Protein AF-A0A350X4N1-F1 (afdb_monomer_lite)

Secondary structure (DSSP, 8-state):
-EEE----SHHHHHHHHHHHHTTS-TT-EEEEEESTTSTT-EEEEEEGGGTTTT----TTEEEEE---

Sequence (68 aa):
HLIIPQVFDQLVASDLKLDLMEVYDAEYEVCIVRAAGSGIQELKWCKLFELDHNFKLDNLTTIYVPPM

Radius of gyration: 11.14 Å; chains: 1; bounding box: 29×16×27 Å

Foldseek 3Di:
DDKAAFCQALVSQVVVLVVVVVPDPQQAKKWKWFPPPDPPIDIDIDGSVCRSPPDDRDRRIMMGHDDD

Structure (mmCIF, N/CA/C/O backbone):
data_AF-A0A350X4N1-F1
#
_entry.id   AF-A0A350X4N1-F1
#
loop_
_atom_site.group_PDB
_atom_site.id
_atom_site.type_symbol
_atom_site.label_atom_id
_atom_site.label_alt_id
_atom_site.label_comp_id
_atom_site.label_as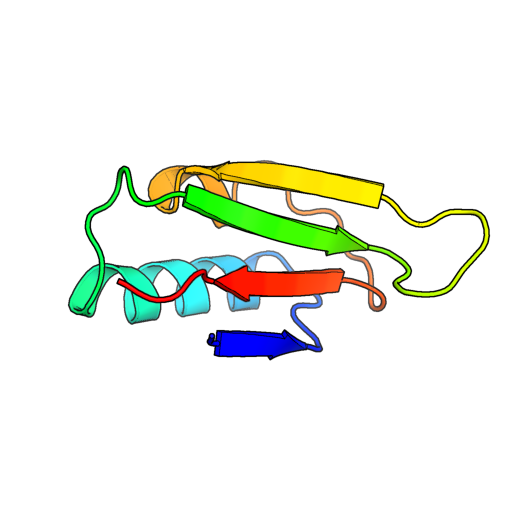ym_id
_atom_site.label_entity_id
_atom_site.label_seq_id
_atom_site.pdbx_PDB_ins_code
_atom_site.Cartn_x
_atom_site.Cartn_y
_atom_site.Cartn_z
_atom_site.occupancy
_atom_site.B_iso_or_equiv
_atom_site.auth_seq_id
_atom_site.auth_comp_id
_atom_site.auth_asym_id
_atom_site.auth_atom_id
_atom_site.pdbx_PDB_model_num
ATOM 1 N N . HIS A 1 1 ? -13.595 3.960 -7.811 1.00 81.06 1 HIS A N 1
ATOM 2 C CA . HIS A 1 1 ? -12.162 3.646 -7.974 1.00 81.06 1 HIS A CA 1
ATOM 3 C C . HIS A 1 1 ? -11.362 4.855 -7.528 1.00 81.06 1 HIS A C 1
ATOM 5 O O . HIS A 1 1 ? -11.627 5.939 -8.042 1.00 81.06 1 HIS A O 1
ATOM 11 N N . LEU A 1 2 ? -10.433 4.683 -6.589 1.00 90.31 2 LEU A N 1
ATOM 12 C CA . LEU A 1 2 ? -9.518 5.734 -6.138 1.00 90.31 2 LEU A CA 1
ATOM 13 C C . LEU A 1 2 ? -8.084 5.322 -6.500 1.00 90.31 2 LEU A C 1
ATOM 15 O O . LEU A 1 2 ? -7.685 4.178 -6.289 1.00 90.31 2 LEU A O 1
ATOM 19 N N . ILE A 1 3 ? -7.339 6.246 -7.105 1.00 90.81 3 ILE A N 1
ATOM 20 C CA . ILE A 1 3 ? -5.950 6.049 -7.526 1.00 90.81 3 ILE A CA 1
ATOM 21 C C . ILE A 1 3 ? -5.135 7.168 -6.894 1.00 90.81 3 ILE A C 1
ATOM 23 O O . ILE A 1 3 ? -5.369 8.338 -7.192 1.00 90.81 3 ILE A O 1
ATOM 27 N N . ILE A 1 4 ? -4.190 6.803 -6.034 1.00 90.12 4 ILE A N 1
ATOM 28 C CA . ILE A 1 4 ? -3.291 7.737 -5.361 1.00 90.12 4 ILE A CA 1
ATOM 29 C C . ILE A 1 4 ? -1.881 7.513 -5.921 1.00 90.12 4 ILE A C 1
ATOM 31 O O . ILE A 1 4 ? -1.212 6.549 -5.536 1.00 90.12 4 ILE A O 1
ATOM 35 N N . PRO A 1 5 ? -1.427 8.330 -6.886 1.00 86.44 5 PRO A N 1
ATOM 36 C CA . PRO A 1 5 ? -0.063 8.244 -7.389 1.00 86.44 5 PRO A CA 1
ATOM 37 C C . PRO A 1 5 ? 0.918 8.841 -6.373 1.00 86.44 5 PRO A C 1
ATOM 39 O O . PRO A 1 5 ? 0.504 9.484 -5.412 1.00 86.44 5 PRO A O 1
ATOM 42 N N . GLN A 1 6 ? 2.220 8.712 -6.646 1.00 80.06 6 GLN A N 1
ATOM 43 C CA . GLN A 1 6 ? 3.249 9.504 -5.957 1.00 80.06 6 GLN A CA 1
ATOM 44 C C . GLN A 1 6 ? 3.325 9.211 -4.440 1.00 80.06 6 GLN A C 1
ATOM 46 O O . GLN A 1 6 ? 3.557 10.100 -3.627 1.00 80.06 6 GLN A O 1
ATOM 51 N N . VAL A 1 7 ? 3.155 7.943 -4.050 1.00 82.25 7 VAL A N 1
ATOM 52 C CA . VAL A 1 7 ? 3.398 7.491 -2.670 1.00 82.25 7 VAL A CA 1
ATOM 53 C C . VAL A 1 7 ? 4.858 7.058 -2.582 1.00 82.25 7 VAL A C 1
ATOM 55 O O . VAL A 1 7 ? 5.197 5.921 -2.892 1.00 82.25 7 VAL A O 1
ATOM 58 N N . PHE A 1 8 ? 5.739 8.013 -2.289 1.00 80.25 8 PHE A N 1
ATOM 59 C CA . PHE A 1 8 ? 7.186 7.867 -2.503 1.00 80.25 8 PHE A CA 1
ATOM 60 C C . PHE A 1 8 ? 7.935 7.193 -1.358 1.00 80.25 8 PHE A C 1
ATOM 62 O O . PHE A 1 8 ? 9.015 6.633 -1.564 1.00 80.25 8 PHE A O 1
ATOM 69 N N . ASP A 1 9 ? 7.400 7.300 -0.148 1.00 83.56 9 ASP A N 1
ATOM 70 C CA . ASP A 1 9 ? 8.076 6.881 1.064 1.00 83.56 9 ASP A CA 1
ATOM 71 C C . ASP A 1 9 ? 7.098 6.316 2.094 1.00 83.56 9 ASP A C 1
ATOM 73 O O . ASP A 1 9 ? 5.874 6.356 1.943 1.00 83.56 9 ASP A O 1
ATOM 77 N N . GLN A 1 10 ? 7.682 5.742 3.142 1.00 86.81 10 GLN A N 1
ATOM 78 C CA . GLN A 1 10 ? 6.940 5.091 4.207 1.00 86.81 10 GLN A CA 1
ATOM 79 C C . GLN A 1 10 ? 6.074 6.071 5.008 1.00 86.81 10 GLN A C 1
ATOM 81 O O . GLN A 1 10 ? 5.006 5.671 5.451 1.00 86.81 10 GLN A O 1
ATOM 86 N N . LEU A 1 11 ? 6.497 7.330 5.179 1.00 88.38 11 LEU A N 1
ATOM 87 C CA . LEU A 1 11 ? 5.740 8.316 5.952 1.00 88.38 11 LEU A CA 1
ATOM 88 C C . LEU A 1 11 ? 4.435 8.662 5.229 1.00 88.38 11 LEU A C 1
ATOM 90 O O . LEU A 1 11 ? 3.364 8.552 5.817 1.00 88.38 11 LEU A O 1
ATOM 94 N N . VAL A 1 12 ? 4.520 8.967 3.930 1.00 89.88 12 VAL A N 1
ATOM 95 C CA . VAL A 1 12 ? 3.342 9.234 3.092 1.00 89.88 12 VAL A CA 1
ATOM 96 C C . VAL A 1 12 ? 2.420 8.012 3.040 1.00 89.88 12 VAL A C 1
ATOM 98 O O . VAL A 1 12 ? 1.201 8.163 3.072 1.00 89.88 12 VAL A O 1
ATOM 101 N N . ALA A 1 13 ? 2.974 6.796 2.990 1.00 90.44 13 ALA A N 1
ATOM 102 C CA . ALA A 1 13 ? 2.178 5.569 3.033 1.00 90.44 13 ALA A CA 1
ATOM 103 C C . ALA A 1 13 ? 1.463 5.373 4.384 1.00 90.44 13 ALA A C 1
ATOM 105 O O . ALA A 1 13 ? 0.311 4.937 4.402 1.00 90.44 13 ALA A O 1
ATOM 106 N N . SER A 1 14 ? 2.118 5.697 5.504 1.00 92.38 14 SER A N 1
ATOM 107 C CA . SER A 1 14 ? 1.520 5.621 6.841 1.00 92.38 14 SER A CA 1
ATOM 108 C C . SER A 1 14 ? 0.404 6.650 7.029 1.00 92.38 14 SER A C 1
ATOM 110 O O . SER A 1 14 ? -0.650 6.282 7.545 1.00 92.38 14 SER A O 1
ATOM 112 N N . ASP A 1 15 ? 0.597 7.890 6.574 1.00 93.38 15 ASP A N 1
ATOM 113 C CA . ASP A 1 15 ? -0.434 8.934 6.635 1.00 93.38 15 ASP A CA 1
ATOM 114 C C . ASP A 1 15 ? -1.641 8.547 5.770 1.00 93.38 15 ASP A C 1
ATOM 116 O O . ASP A 1 15 ? -2.769 8.491 6.256 1.00 93.38 15 ASP A O 1
ATOM 120 N N . LEU A 1 16 ? -1.394 8.132 4.521 1.00 92.94 16 LEU A N 1
ATOM 121 C CA . LEU A 1 16 ? -2.444 7.660 3.617 1.00 92.94 16 LEU A CA 1
ATOM 122 C C . LEU A 1 16 ? -3.214 6.464 4.192 1.00 92.94 16 LEU A C 1
ATOM 124 O O . LEU A 1 16 ? -4.427 6.366 4.014 1.00 92.94 16 LEU A O 1
ATOM 128 N N . LYS A 1 17 ? -2.527 5.534 4.864 1.00 93.81 17 LYS A N 1
ATOM 129 C CA . LYS A 1 17 ? -3.177 4.408 5.541 1.00 93.81 17 LYS A CA 1
ATOM 130 C C . LYS A 1 17 ? -4.172 4.906 6.585 1.00 93.81 17 LYS A C 1
ATOM 132 O O . LYS A 1 17 ? -5.289 4.397 6.617 1.00 93.81 17 LYS A O 1
ATOM 137 N N . LEU A 1 18 ? -3.765 5.851 7.434 1.00 94.94 18 LEU A N 1
ATOM 138 C CA . LEU A 1 18 ? -4.631 6.401 8.476 1.00 94.94 18 LEU A CA 1
ATOM 139 C C . LEU A 1 18 ? -5.840 7.113 7.860 1.00 94.94 18 LEU A C 1
ATOM 141 O O . LEU A 1 18 ? -6.963 6.802 8.247 1.00 94.94 18 LEU A O 1
ATOM 145 N N . ASP A 1 19 ? -5.622 7.948 6.842 1.00 94.88 19 ASP A N 1
ATOM 146 C CA . ASP A 1 19 ? -6.695 8.650 6.125 1.00 94.88 19 ASP A CA 1
ATOM 147 C C . ASP A 1 19 ? -7.701 7.672 5.496 1.00 94.88 19 ASP A C 1
ATOM 149 O O . ASP A 1 19 ? -8.916 7.842 5.590 1.00 94.88 19 ASP A O 1
ATOM 153 N N . LEU A 1 20 ? -7.211 6.602 4.863 1.00 93.94 20 LEU A N 1
ATOM 154 C CA . LEU A 1 20 ? -8.073 5.576 4.277 1.00 93.94 20 LEU A CA 1
ATOM 155 C C . LEU A 1 20 ? -8.835 4.786 5.349 1.00 93.94 20 LEU A C 1
ATOM 157 O O . LEU A 1 20 ? -9.979 4.409 5.108 1.00 93.94 20 LEU A O 1
ATOM 161 N N . MET A 1 21 ? -8.247 4.551 6.524 1.00 95.00 21 MET A N 1
ATOM 162 C CA . MET A 1 21 ? -8.907 3.840 7.628 1.00 95.00 21 MET A CA 1
ATOM 163 C C . MET A 1 21 ? -10.071 4.619 8.254 1.00 95.00 21 MET A C 1
ATOM 165 O O . MET A 1 21 ? -10.892 4.019 8.945 1.00 95.00 21 MET A O 1
ATOM 169 N N . GLU A 1 22 ? -10.184 5.928 8.012 1.00 95.44 22 GLU A N 1
ATOM 170 C CA . GLU A 1 22 ? -11.367 6.698 8.423 1.00 95.44 22 GLU A CA 1
ATOM 171 C C . GLU A 1 22 ? -12.617 6.334 7.606 1.00 95.44 22 GLU A C 1
ATOM 173 O O . GLU A 1 22 ? -13.743 6.560 8.052 1.00 95.44 22 GLU A O 1
ATOM 178 N N . VAL A 1 23 ? -12.424 5.776 6.405 1.00 94.19 23 VAL A N 1
ATOM 179 C CA . VAL A 1 23 ? -13.493 5.502 5.433 1.00 94.19 23 VAL A CA 1
ATOM 180 C C . VAL A 1 23 ? -13.646 4.006 5.142 1.00 94.19 23 VAL A C 1
ATOM 182 O O . VAL A 1 23 ? -14.758 3.547 4.885 1.00 94.19 23 VAL A O 1
ATOM 185 N N . TYR A 1 24 ? -12.553 3.244 5.181 1.00 94.56 24 TYR A N 1
ATOM 186 C CA . TYR A 1 24 ? -12.503 1.818 4.861 1.00 94.56 24 TYR A CA 1
ATOM 187 C C . TYR A 1 24 ? -12.090 0.984 6.077 1.00 94.56 24 TYR A C 1
ATOM 189 O O . TYR A 1 24 ? -11.253 1.397 6.879 1.00 94.56 24 TYR A O 1
ATOM 197 N N . ASP A 1 25 ? -12.613 -0.240 6.171 1.00 95.19 25 ASP A N 1
ATOM 198 C CA . ASP A 1 25 ? -12.186 -1.198 7.190 1.00 95.19 25 ASP A CA 1
ATOM 199 C C . ASP A 1 25 ? -10.696 -1.550 7.058 1.00 95.19 25 ASP A C 1
ATOM 201 O O . ASP A 1 25 ? -10.136 -1.627 5.964 1.00 95.19 25 ASP A O 1
ATOM 205 N N . ALA A 1 26 ? -10.048 -1.862 8.182 1.00 94.62 26 ALA A N 1
ATOM 206 C CA . ALA A 1 26 ? -8.633 -2.239 8.202 1.00 94.62 26 ALA A CA 1
ATOM 207 C C . ALA A 1 26 ? -8.317 -3.462 7.313 1.00 94.62 26 ALA A C 1
ATOM 209 O O . ALA A 1 26 ? -7.223 -3.559 6.752 1.00 94.62 26 ALA A O 1
ATOM 210 N N . GLU A 1 27 ? -9.274 -4.384 7.161 1.00 96.06 27 GLU A N 1
ATOM 211 C CA . GLU A 1 27 ? -9.163 -5.580 6.312 1.00 96.06 27 GLU A CA 1
ATOM 212 C C . GLU A 1 27 ? -9.515 -5.332 4.834 1.00 96.06 27 GLU A C 1
ATOM 214 O O . GLU A 1 27 ? -9.502 -6.274 4.027 1.00 96.06 27 GLU A O 1
ATOM 219 N N . TYR A 1 28 ? -9.819 -4.087 4.459 1.00 96.31 28 TY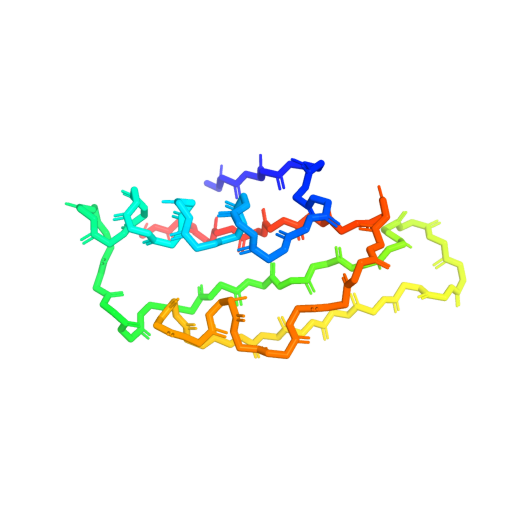R A N 1
ATOM 220 C CA . TYR A 1 28 ? -10.085 -3.721 3.074 1.00 96.31 28 TYR A CA 1
ATOM 221 C C . TYR A 1 28 ? -8.845 -3.962 2.207 1.00 96.31 28 TYR A C 1
ATOM 223 O O . TYR A 1 28 ? -7.708 -3.732 2.631 1.00 96.31 28 TYR A O 1
ATOM 231 N N . GLU A 1 29 ? -9.058 -4.472 0.995 1.00 95.25 29 GLU A N 1
ATOM 232 C CA . GLU A 1 29 ? -7.969 -4.815 0.083 1.00 95.25 29 GLU A CA 1
ATOM 233 C C . GLU A 1 29 ? -7.605 -3.637 -0.806 1.00 95.25 29 GLU A C 1
ATOM 235 O O . GLU A 1 29 ? -8.437 -3.076 -1.518 1.00 95.25 29 GLU A O 1
ATOM 240 N N . VAL A 1 30 ? -6.320 -3.303 -0.799 1.00 94.44 30 VAL A N 1
ATOM 241 C CA . VAL A 1 30 ? -5.728 -2.270 -1.643 1.00 94.44 30 VAL A CA 1
ATOM 242 C C . VAL A 1 30 ? -4.598 -2.878 -2.462 1.00 94.44 30 VAL A C 1
ATOM 244 O O . VAL A 1 30 ? -4.019 -3.906 -2.099 1.00 94.44 30 VAL A O 1
ATOM 247 N N . CYS A 1 31 ? -4.283 -2.256 -3.593 1.00 93.50 31 CYS A N 1
ATOM 248 C CA . CYS A 1 31 ? -3.211 -2.708 -4.466 1.00 93.50 31 CYS A CA 1
ATOM 249 C C . CYS A 1 31 ? -2.113 -1.653 -4.549 1.00 93.50 31 CYS A C 1
ATOM 251 O O . CYS A 1 31 ? -2.353 -0.511 -4.935 1.00 93.50 31 CYS A O 1
ATOM 253 N N . ILE A 1 32 ? -0.892 -2.060 -4.228 1.00 91.56 32 ILE A N 1
ATOM 254 C CA . ILE A 1 32 ? 0.323 -1.307 -4.495 1.00 91.56 32 ILE A CA 1
ATOM 255 C C . ILE A 1 32 ? 0.760 -1.650 -5.920 1.00 91.56 32 ILE A C 1
ATOM 257 O O . ILE A 1 32 ? 1.087 -2.798 -6.229 1.00 91.56 32 ILE A O 1
ATOM 261 N N . VAL A 1 33 ? 0.768 -0.647 -6.787 1.00 91.00 33 VAL A N 1
ATOM 262 C CA . VAL A 1 33 ? 1.178 -0.739 -8.187 1.00 91.00 33 VAL A CA 1
ATOM 263 C C . VAL A 1 33 ? 2.527 -0.051 -8.340 1.00 91.00 33 VAL A C 1
ATOM 265 O O . VAL A 1 33 ? 2.639 1.147 -8.082 1.00 91.00 33 VAL A O 1
ATOM 268 N N . ARG A 1 34 ? 3.551 -0.780 -8.787 1.00 88.88 34 ARG A N 1
ATOM 269 C CA . ARG A 1 34 ? 4.873 -0.220 -9.099 1.00 88.88 34 ARG A CA 1
ATOM 270 C C . ARG A 1 34 ? 5.143 -0.252 -10.590 1.00 88.88 34 ARG A C 1
ATOM 272 O O . ARG A 1 34 ? 4.757 -1.204 -11.267 1.00 88.88 34 ARG A O 1
ATOM 279 N N . ALA A 1 35 ? 5.826 0.783 -11.078 1.00 87.44 35 ALA A N 1
ATOM 280 C CA . ALA A 1 35 ? 6.267 0.912 -12.466 1.00 87.44 35 ALA A CA 1
ATOM 281 C C . ALA A 1 35 ? 5.134 0.627 -13.475 1.00 87.44 35 ALA A C 1
ATOM 283 O O . ALA A 1 35 ? 5.309 -0.118 -14.445 1.00 87.44 35 ALA A O 1
ATOM 284 N N . ALA A 1 36 ? 3.954 1.202 -13.210 1.00 85.31 36 ALA A N 1
ATOM 285 C CA . ALA A 1 36 ? 2.751 1.014 -14.015 1.00 85.31 36 ALA A CA 1
ATOM 286 C C . ALA A 1 36 ? 3.017 1.295 -15.502 1.00 85.31 36 ALA A C 1
ATOM 288 O O . ALA A 1 36 ? 3.641 2.297 -15.853 1.00 85.31 36 ALA A O 1
ATOM 289 N N . GLY A 1 37 ? 2.548 0.407 -16.380 1.00 84.06 37 GLY A N 1
ATOM 290 C CA . GLY A 1 37 ? 2.735 0.544 -17.828 1.00 84.06 37 GLY A CA 1
ATOM 291 C C . GLY A 1 37 ? 4.156 0.254 -18.328 1.00 84.06 37 GLY A C 1
ATOM 292 O O . GLY A 1 37 ? 4.427 0.44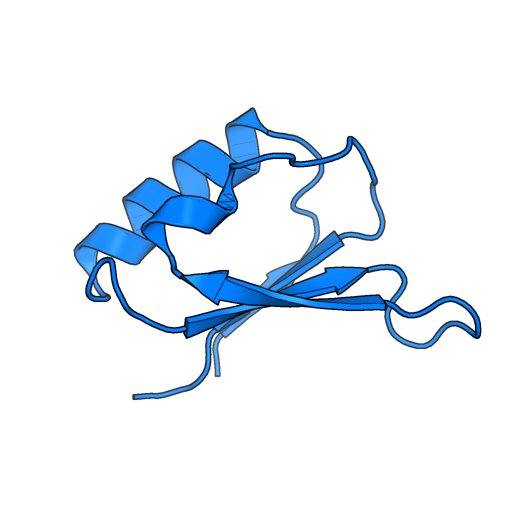5 -19.512 1.00 84.06 37 GLY A O 1
ATOM 293 N N . SER A 1 38 ? 5.059 -0.221 -17.465 1.00 87.56 38 SER A N 1
ATOM 294 C CA . SER A 1 38 ? 6.403 -0.660 -17.852 1.00 87.56 38 SER A CA 1
ATOM 295 C C . SER A 1 38 ? 6.508 -2.189 -17.937 1.00 87.56 38 SER A C 1
ATOM 297 O O . SER A 1 38 ? 5.688 -2.921 -17.386 1.00 87.56 38 SER A O 1
ATOM 299 N N . GLY A 1 39 ? 7.570 -2.691 -18.578 1.00 86.06 39 GLY A N 1
ATOM 300 C CA . GLY A 1 39 ? 7.873 -4.130 -18.615 1.00 86.06 39 GLY A CA 1
ATOM 301 C C . GLY A 1 39 ? 8.276 -4.736 -17.263 1.00 86.06 39 GLY A C 1
ATOM 302 O O . GLY A 1 39 ? 8.411 -5.951 -17.168 1.00 86.06 39 GLY A O 1
ATOM 303 N N . ILE A 1 40 ? 8.464 -3.903 -16.233 1.00 84.31 40 ILE A N 1
ATOM 304 C CA . ILE A 1 40 ? 8.794 -4.302 -14.856 1.00 84.31 40 ILE A CA 1
ATOM 305 C C . ILE A 1 40 ? 7.653 -3.974 -13.883 1.00 84.31 40 ILE A C 1
ATOM 307 O O . ILE A 1 40 ? 7.888 -3.783 -12.693 1.00 84.31 40 ILE A O 1
ATOM 311 N N . GLN A 1 41 ? 6.423 -3.849 -14.388 1.00 89.69 41 GLN A N 1
ATOM 312 C CA . GLN A 1 41 ? 5.264 -3.570 -13.551 1.00 89.69 41 GLN A CA 1
ATOM 313 C C . GLN A 1 41 ? 5.082 -4.658 -12.484 1.00 89.69 41 GLN A C 1
ATOM 315 O O . GLN A 1 41 ? 5.004 -5.846 -12.801 1.00 89.69 41 GLN A O 1
ATOM 320 N N . GLU A 1 42 ? 4.921 -4.238 -11.232 1.00 88.25 42 GLU A N 1
ATOM 321 C CA . GLU A 1 42 ? 4.612 -5.122 -10.108 1.00 88.25 42 GLU A CA 1
ATOM 322 C C . GLU A 1 42 ? 3.269 -4.717 -9.495 1.00 88.25 42 GLU A C 1
ATOM 324 O O . GLU A 1 42 ? 3.009 -3.536 -9.261 1.00 88.25 42 GLU A O 1
ATOM 329 N N . LEU A 1 43 ? 2.416 -5.705 -9.224 1.00 91.25 43 LEU A N 1
ATOM 330 C CA . LEU A 1 43 ? 1.155 -5.529 -8.506 1.00 91.25 43 LEU A CA 1
ATOM 331 C C . LEU A 1 43 ? 1.230 -6.324 -7.208 1.00 91.25 43 LEU A C 1
ATOM 333 O O . LEU A 1 43 ? 1.456 -7.535 -7.237 1.00 91.25 43 LEU A O 1
ATOM 337 N N . LYS A 1 44 ? 1.015 -5.657 -6.077 1.00 91.19 44 LYS A N 1
ATOM 338 C CA . LYS A 1 44 ? 0.969 -6.294 -4.763 1.00 91.19 44 LYS A CA 1
ATOM 339 C C . LYS A 1 44 ? -0.323 -5.915 -4.063 1.00 91.19 44 LYS A C 1
ATOM 341 O O . LYS A 1 44 ? -0.519 -4.764 -3.695 1.00 91.19 44 LYS A O 1
ATOM 346 N N . TRP A 1 45 ? -1.179 -6.901 -3.856 1.00 93.75 45 TRP A N 1
ATOM 347 C CA . TRP A 1 45 ? -2.361 -6.749 -3.020 1.00 93.75 45 TRP A CA 1
ATOM 348 C C . TRP A 1 45 ? -1.988 -6.945 -1.556 1.00 93.75 45 TRP A C 1
ATOM 350 O O . TRP A 1 45 ? -1.217 -7.850 -1.228 1.00 93.75 45 TRP A O 1
ATOM 360 N N . CYS A 1 46 ? -2.513 -6.091 -0.688 1.00 93.31 46 CYS A N 1
ATOM 361 C CA . CYS A 1 46 ? -2.379 -6.229 0.754 1.00 93.31 46 CYS A CA 1
ATOM 362 C C . CYS A 1 46 ? -3.609 -5.666 1.461 1.00 93.31 46 CYS A C 1
ATOM 364 O O . CYS A 1 46 ? -4.427 -4.952 0.870 1.00 93.31 46 CYS A O 1
ATOM 366 N N . LYS A 1 47 ? -3.733 -5.996 2.745 1.00 95.56 47 LYS A N 1
ATOM 367 C CA . LYS A 1 47 ? -4.726 -5.364 3.608 1.00 95.56 47 LYS A CA 1
ATOM 368 C C . LYS A 1 47 ? -4.332 -3.917 3.872 1.00 95.56 47 LYS A C 1
ATOM 370 O O . LYS A 1 47 ? -3.142 -3.595 3.899 1.00 95.56 47 LYS A O 1
ATOM 375 N N . LEU A 1 48 ? -5.319 -3.052 4.088 1.00 94.56 48 LEU A N 1
ATOM 376 C CA . LEU A 1 48 ? -5.082 -1.637 4.353 1.00 94.56 48 LEU A CA 1
ATOM 377 C C . LEU A 1 48 ? -4.165 -1.436 5.569 1.00 94.56 48 LEU A C 1
ATOM 379 O O . LEU A 1 48 ? -3.252 -0.617 5.515 1.00 94.56 48 LEU A O 1
ATOM 383 N N . PHE A 1 49 ? -4.316 -2.241 6.626 1.00 94.25 49 PHE A N 1
ATOM 384 C CA . PHE A 1 49 ? -3.425 -2.163 7.791 1.00 94.25 49 PHE A CA 1
ATOM 385 C C . PHE A 1 49 ? -1.960 -2.530 7.515 1.00 94.25 49 PHE A C 1
ATOM 387 O O . PHE A 1 49 ? -1.094 -2.189 8.317 1.00 94.25 49 PHE A O 1
ATOM 394 N N . GLU A 1 50 ? -1.674 -3.196 6.396 1.00 93.12 50 GLU A N 1
ATOM 395 C CA . GLU A 1 50 ? -0.325 -3.582 5.973 1.00 93.12 50 GLU A CA 1
ATOM 396 C C . GLU A 1 50 ? 0.267 -2.636 4.922 1.00 93.12 50 GLU A C 1
ATOM 398 O O . GLU A 1 50 ? 1.381 -2.878 4.454 1.00 93.12 50 GLU A O 1
ATOM 403 N N . LEU A 1 51 ? -0.457 -1.585 4.522 1.00 90.69 51 LEU A N 1
ATOM 404 C CA . LEU A 1 51 ? -0.093 -0.727 3.393 1.00 90.69 51 LEU A CA 1
ATOM 405 C C . LEU A 1 51 ? 1.314 -0.119 3.521 1.00 90.69 51 LEU A C 1
ATOM 407 O O . LEU A 1 51 ? 2.040 -0.031 2.533 1.00 90.69 51 LEU A O 1
ATOM 411 N N . ASP A 1 52 ? 1.721 0.254 4.731 1.00 87.94 52 ASP A N 1
ATOM 412 C CA . ASP A 1 52 ? 3.032 0.829 5.042 1.00 87.94 52 ASP A CA 1
ATOM 413 C C . ASP A 1 52 ? 4.070 -0.208 5.518 1.00 87.94 52 ASP A C 1
ATOM 415 O O . ASP A 1 52 ? 5.232 0.135 5.769 1.00 87.94 52 ASP A O 1
ATOM 419 N N . HIS A 1 53 ? 3.706 -1.495 5.601 1.00 84.25 53 HIS A N 1
ATOM 420 C CA . HIS A 1 53 ? 4.652 -2.562 5.918 1.00 84.25 53 HIS A CA 1
ATOM 421 C C . HIS A 1 53 ? 5.537 -2.901 4.707 1.00 84.25 53 HIS A C 1
ATOM 423 O O . HIS A 1 53 ? 5.073 -3.332 3.649 1.00 84.25 53 HIS A O 1
ATOM 429 N N . ASN A 1 54 ? 6.857 -2.797 4.902 1.00 64.88 54 ASN A N 1
ATOM 430 C CA . ASN A 1 54 ? 7.886 -3.049 3.885 1.00 64.88 54 ASN A CA 1
ATOM 431 C C . ASN A 1 54 ? 7.808 -2.113 2.667 1.00 64.88 54 ASN A C 1
ATOM 433 O O . ASN A 1 54 ? 8.120 -2.525 1.544 1.00 64.88 54 ASN A O 1
ATOM 437 N N . PHE A 1 55 ? 7.411 -0.858 2.886 1.00 71.12 55 PHE A N 1
ATOM 438 C CA . PHE A 1 55 ? 7.435 0.151 1.837 1.00 71.12 55 PHE A CA 1
ATOM 439 C C . PHE A 1 55 ? 8.884 0.431 1.415 1.00 71.12 55 PHE A C 1
ATOM 441 O O . PHE A 1 55 ? 9.720 0.840 2.221 1.00 71.12 55 PHE A O 1
ATOM 448 N N . LYS A 1 56 ? 9.206 0.166 0.146 1.00 68.50 56 LYS A N 1
ATOM 449 C CA . LYS A 1 56 ? 10.494 0.555 -0.436 1.00 68.50 56 LYS A CA 1
ATOM 450 C C . LYS A 1 56 ? 10.373 1.984 -0.944 1.00 68.50 56 LYS A C 1
ATOM 452 O O . LYS A 1 56 ? 9.393 2.307 -1.602 1.00 68.50 56 LYS A O 1
ATOM 457 N N . LEU A 1 57 ? 11.394 2.798 -0.682 1.00 62.59 57 LEU A N 1
ATOM 458 C CA . LEU A 1 57 ? 11.568 4.093 -1.337 1.00 62.59 57 LEU A CA 1
ATOM 459 C C . LEU A 1 57 ? 11.630 3.878 -2.852 1.00 62.59 57 LEU A C 1
ATOM 461 O O . LEU A 1 57 ? 12.608 3.335 -3.369 1.00 62.59 57 LEU A O 1
ATOM 465 N N . ASP A 1 58 ? 10.563 4.260 -3.541 1.00 68.38 58 ASP A N 1
ATOM 466 C CA . ASP A 1 58 ? 10.454 4.186 -4.991 1.00 68.38 58 ASP A CA 1
ATOM 467 C C . ASP A 1 58 ? 9.440 5.223 -5.472 1.00 68.38 58 ASP A C 1
ATOM 469 O O . ASP A 1 58 ? 8.307 5.287 -4.991 1.00 68.38 58 ASP A O 1
ATOM 473 N N . ASN A 1 59 ? 9.848 6.024 -6.451 1.00 69.50 59 ASN A N 1
ATOM 474 C CA . ASN A 1 59 ? 9.025 7.077 -7.023 1.00 69.50 59 ASN A CA 1
ATOM 475 C C . ASN A 1 59 ? 8.031 6.610 -8.088 1.00 69.50 59 ASN A C 1
ATOM 477 O O . ASN A 1 59 ? 7.247 7.415 -8.595 1.00 69.50 59 ASN A O 1
ATOM 481 N N . LEU A 1 60 ? 8.029 5.312 -8.386 1.00 80.25 60 LEU A N 1
ATOM 482 C CA . LEU A 1 60 ? 7.118 4.673 -9.327 1.00 80.25 60 LEU A CA 1
ATOM 483 C C . LEU A 1 60 ? 5.950 3.945 -8.644 1.00 80.25 60 LEU A C 1
ATOM 485 O O . LEU A 1 60 ? 5.323 3.096 -9.279 1.00 80.25 60 LEU A O 1
ATOM 489 N N . THR A 1 61 ? 5.651 4.257 -7.379 1.00 86.06 61 THR A N 1
ATOM 490 C CA . THR A 1 61 ? 4.601 3.585 -6.600 1.00 86.06 61 THR A CA 1
ATOM 491 C C . THR A 1 61 ? 3.278 4.358 -6.618 1.00 86.06 61 THR A C 1
ATOM 493 O O . THR A 1 61 ? 3.225 5.572 -6.408 1.00 86.06 61 THR A O 1
ATOM 496 N N . THR A 1 62 ? 2.190 3.639 -6.886 1.00 90.75 62 THR A N 1
ATOM 497 C CA . THR A 1 62 ? 0.805 4.124 -6.917 1.00 90.75 62 THR A CA 1
ATOM 498 C C . THR A 1 62 ? -0.070 3.183 -6.099 1.00 90.75 62 THR A C 1
ATOM 500 O O . THR A 1 62 ? 0.068 1.968 -6.212 1.00 90.75 62 THR A O 1
ATOM 503 N N . ILE A 1 63 ? -0.989 3.725 -5.305 1.00 92.06 63 ILE A N 1
ATOM 504 C CA . ILE A 1 63 ? -1.968 2.937 -4.555 1.00 92.06 63 ILE A CA 1
ATOM 505 C C . ILE A 1 63 ? -3.302 2.958 -5.293 1.00 92.06 63 ILE A C 1
ATOM 507 O O . ILE A 1 63 ? -3.836 4.017 -5.623 1.00 92.06 63 ILE A O 1
ATOM 511 N N . TYR A 1 64 ? -3.837 1.775 -5.557 1.00 93.31 64 TYR A N 1
ATOM 512 C CA . TYR A 1 64 ? -5.167 1.568 -6.101 1.00 93.31 64 TYR A CA 1
ATOM 513 C C . TYR A 1 64 ? -6.098 1.053 -5.004 1.00 93.31 64 TYR A C 1
ATOM 515 O O . TYR A 1 64 ? -5.818 0.041 -4.360 1.00 93.31 64 TYR A O 1
ATOM 523 N N . VAL A 1 65 ? -7.229 1.735 -4.839 1.00 94.38 65 VAL A N 1
ATOM 524 C CA . VAL A 1 65 ? -8.306 1.354 -3.925 1.00 94.38 65 VAL A CA 1
ATOM 525 C C . VAL A 1 65 ? -9.547 1.018 -4.771 1.00 94.38 65 VAL A C 1
ATOM 527 O O . VAL A 1 65 ? -10.055 1.890 -5.503 1.00 94.38 65 VAL A O 1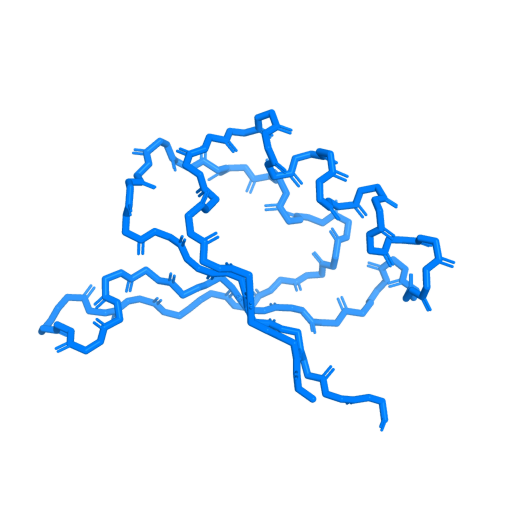
ATOM 530 N N . PRO A 1 66 ? -10.022 -0.244 -4.741 1.00 92.88 66 PRO A N 1
ATOM 531 C CA . PRO A 1 66 ? -11.271 -0.643 -5.384 1.00 92.88 66 PRO A CA 1
ATOM 532 C C . PRO A 1 66 ? -12.476 0.195 -4.904 1.00 92.88 66 PRO A C 1
ATOM 534 O O . PRO A 1 66 ? -12.416 0.832 -3.858 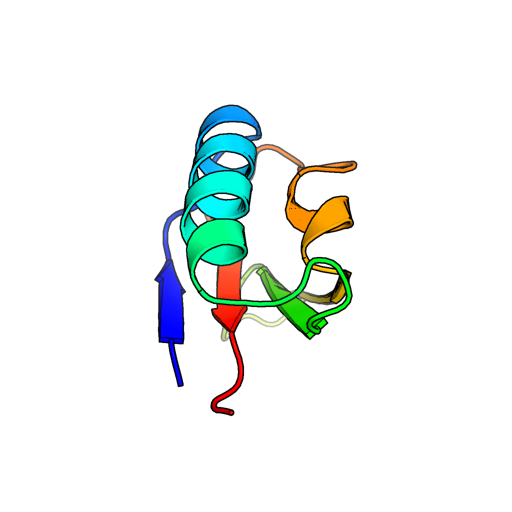1.00 92.88 66 PRO A O 1
ATOM 537 N N . PR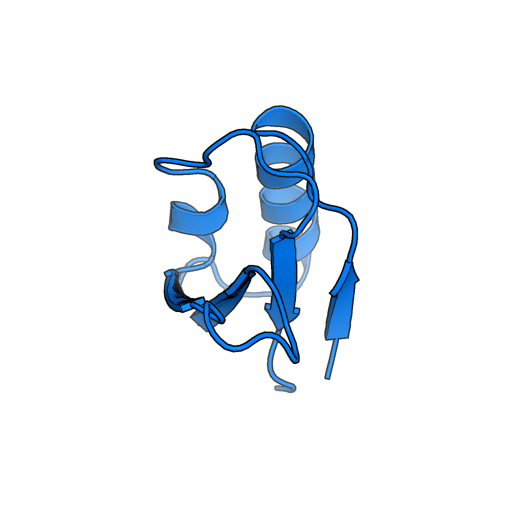O A 1 67 ? -13.566 0.280 -5.684 1.00 88.81 67 PRO A N 1
ATOM 538 C CA . PRO A 1 67 ? -14.827 0.830 -5.202 1.00 88.81 67 PRO A CA 1
ATOM 539 C C . PRO A 1 67 ? -15.485 -0.148 -4.218 1.00 88.81 67 PRO A C 1
ATOM 541 O O . PRO A 1 67 ? -15.284 -1.359 -4.331 1.00 88.81 67 PRO A O 1
ATOM 544 N N . MET A 1 68 ? -16.273 0.386 -3.282 1.00 77.62 68 MET A N 1
ATOM 545 C CA . MET A 1 68 ? -17.194 -0.409 -2.460 1.00 77.62 68 MET A CA 1
ATOM 546 C C . MET A 1 68 ? -18.383 -0.915 -3.277 1.00 77.62 68 MET A C 1
ATOM 548 O O . MET A 1 68 ? -18.772 -0.215 -4.243 1.00 77.62 68 MET A O 1
#

pLDDT: mean 88.18, std 7.88, range [62.59, 96.31]